Protein AF-A0A368QJE0-F1 (afdb_monomer_lite)

Sequence (96 aa):
MDVERVDFLKKYIASTLKAIRDGANVKGYSVWALMDLYEIFGGYKAYFGLIRVDFWDKRRQRQPRLSAYWYSDFLKKNASIQVESGAATTTYHAQI

Secondary structure (DSSP, 8-state):
--HHHHHHHHHHHHHHHHHHHTT--------S-SB---BTTTBTT----SEEE-SSSTT--EEE-HHHHHHHHHHTTSS-EEEEETTEEEEE-S--

InterPro domains:
  IPR001360 Glycoside hydrolase family 1 [PF00232] (2-78)
  IPR001360 Glycoside hydrolase family 1 [PR00131] (2-13)
  IPR001360 Glycoside hydrolase family 1 [PR00131] (23-40)
  IPR001360 Glycoside hydrolase family 1 [PR00131] (47-59)
  IPR001360 Glycoside hydrolase family 1 [PTHR10353] (2-80)
  IPR017853 Glycoside hydrolase superfamily [SSF51445] (2-79)

Radius of gyration: 15.58 Å; chains: 1; bounding box: 28×28×52 Å

Structure (mmCIF, N/CA/C/O backbone):
data_AF-A0A368QJE0-F1
#
_entry.id   AF-A0A368QJE0-F1
#
loop_
_atom_site.group_PDB
_atom_site.id
_atom_site.type_symbol
_atom_site.label_atom_id
_atom_site.label_alt_id
_atom_site.label_comp_id
_atom_site.label_asym_id
_atom_site.label_entity_id
_atom_site.label_seq_id
_atom_site.pdbx_PDB_ins_code
_atom_site.Cartn_x
_atom_site.Cartn_y
_atom_site.Cartn_z
_atom_site.occupancy
_atom_site.B_iso_or_equiv
_atom_site.auth_seq_id
_atom_site.auth_comp_id
_atom_site.auth_asym_id
_atom_site.auth_atom_id
_atom_site.pdbx_PDB_model_num
ATOM 1 N N . MET A 1 1 ? 14.357 -9.077 -1.322 1.00 68.50 1 MET A N 1
ATOM 2 C CA . MET A 1 1 ? 12.919 -9.102 -0.951 1.00 68.50 1 MET A CA 1
ATOM 3 C C . MET A 1 1 ? 12.550 -7.750 -0.360 1.00 68.50 1 MET A C 1
ATOM 5 O O . MET A 1 1 ? 13.423 -7.105 0.196 1.00 68.50 1 MET A O 1
ATOM 9 N N . ASP A 1 2 ? 11.301 -7.306 -0.490 1.00 93.44 2 ASP A N 1
ATOM 10 C CA . ASP A 1 2 ? 10.820 -5.984 -0.060 1.00 93.44 2 ASP A CA 1
ATOM 11 C C . ASP A 1 2 ? 10.172 -6.002 1.334 1.00 93.44 2 ASP A C 1
ATOM 13 O O . ASP A 1 2 ? 9.036 -5.567 1.524 1.00 93.44 2 ASP A O 1
ATOM 17 N N . VAL A 1 3 ? 10.908 -6.523 2.317 1.00 95.88 3 VAL A N 1
ATOM 18 C CA . VAL A 1 3 ? 10.436 -6.679 3.705 1.00 95.88 3 VAL A CA 1
ATOM 19 C C . VAL A 1 3 ? 10.075 -5.329 4.330 1.00 95.88 3 VAL A C 1
ATOM 21 O O . VAL A 1 3 ? 9.029 -5.200 4.956 1.00 95.88 3 VAL A O 1
ATOM 24 N N . GLU A 1 4 ? 10.869 -4.291 4.063 1.00 94.94 4 GLU A N 1
ATOM 25 C CA . GLU A 1 4 ? 10.611 -2.930 4.551 1.00 94.94 4 GLU A CA 1
ATOM 26 C C . GLU A 1 4 ? 9.242 -2.397 4.109 1.00 94.94 4 GLU A C 1
ATOM 28 O O . GLU A 1 4 ? 8.564 -1.716 4.876 1.00 94.94 4 GLU A O 1
ATOM 33 N N . ARG A 1 5 ? 8.783 -2.756 2.899 1.00 95.38 5 ARG A N 1
ATOM 34 C CA . ARG A 1 5 ? 7.450 -2.377 2.410 1.00 95.38 5 ARG A CA 1
ATOM 35 C C . ARG A 1 5 ? 6.349 -3.076 3.202 1.00 95.38 5 ARG A C 1
ATOM 37 O O . ARG A 1 5 ? 5.344 -2.446 3.510 1.00 95.38 5 ARG A O 1
ATOM 44 N N . VAL A 1 6 ? 6.529 -4.350 3.554 1.00 96.12 6 VAL A N 1
ATOM 45 C CA . VAL A 1 6 ? 5.582 -5.082 4.415 1.00 96.12 6 VAL A CA 1
ATOM 46 C C . VAL A 1 6 ? 5.462 -4.394 5.773 1.00 96.12 6 VAL A C 1
ATOM 48 O O . VAL A 1 6 ? 4.353 -4.144 6.242 1.00 96.12 6 VAL A O 1
ATOM 51 N N . ASP A 1 7 ? 6.587 -4.041 6.389 1.00 95.00 7 ASP A N 1
ATOM 52 C CA . ASP A 1 7 ? 6.580 -3.390 7.700 1.00 95.00 7 ASP A CA 1
ATOM 53 C C . ASP A 1 7 ? 6.015 -1.969 7.643 1.00 95.00 7 ASP A C 1
ATOM 55 O O . ASP A 1 7 ? 5.282 -1.558 8.545 1.00 95.00 7 ASP A O 1
ATOM 59 N N . PHE A 1 8 ? 6.278 -1.241 6.557 1.00 95.00 8 PHE A N 1
ATOM 60 C CA . PHE A 1 8 ? 5.656 0.051 6.291 1.00 95.00 8 PHE A CA 1
ATOM 61 C C . PHE A 1 8 ? 4.130 -0.071 6.181 1.00 95.00 8 PHE A C 1
ATOM 63 O O . PHE A 1 8 ? 3.409 0.641 6.878 1.00 95.00 8 PHE A O 1
ATOM 70 N N . LEU A 1 9 ? 3.624 -1.019 5.383 1.00 95.56 9 LEU A N 1
ATOM 71 C CA . LEU A 1 9 ? 2.184 -1.256 5.237 1.00 95.56 9 LEU A CA 1
ATOM 72 C C . LEU A 1 9 ? 1.526 -1.595 6.579 1.00 95.56 9 LEU A C 1
ATOM 74 O O . LEU A 1 9 ? 0.508 -0.996 6.920 1.00 95.56 9 LEU A O 1
ATOM 78 N N . LYS A 1 10 ? 2.127 -2.489 7.376 1.00 94.62 10 LYS A N 1
ATOM 79 C CA . LYS A 1 10 ? 1.633 -2.822 8.724 1.00 94.62 10 LYS A CA 1
ATOM 80 C C . LYS A 1 10 ? 1.486 -1.575 9.595 1.00 94.62 10 LYS A C 1
ATOM 82 O O . LYS A 1 10 ? 0.424 -1.362 10.174 1.00 94.62 10 LYS A O 1
ATOM 87 N N . LYS A 1 11 ? 2.533 -0.744 9.669 1.00 94.25 11 LYS A N 1
ATOM 88 C CA . LYS A 1 11 ? 2.565 0.466 10.509 1.00 94.25 11 LYS A CA 1
ATOM 89 C C . LYS A 1 11 ? 1.550 1.518 10.059 1.00 94.25 11 LYS A C 1
ATOM 91 O O . LYS A 1 11 ? 0.892 2.129 10.904 1.00 94.25 11 LYS A O 1
ATOM 96 N N . TYR A 1 12 ? 1.386 1.713 8.752 1.00 95.00 12 TYR A N 1
ATOM 97 C CA . TYR A 1 12 ? 0.428 2.683 8.219 1.00 95.00 12 TYR A CA 1
ATOM 98 C C . TYR A 1 12 ? -1.014 2.230 8.424 1.00 95.00 12 TYR A C 1
ATOM 100 O O . TYR A 1 12 ? -1.813 3.010 8.930 1.00 95.00 12 TYR A O 1
ATOM 108 N N . ILE A 1 13 ? -1.334 0.968 8.126 1.00 94.62 13 ILE A N 1
ATOM 109 C CA . ILE A 1 13 ? -2.676 0.422 8.365 1.00 94.62 13 ILE A CA 1
ATOM 110 C C . ILE A 1 13 ? -3.007 0.469 9.866 1.00 94.62 13 ILE A C 1
ATOM 112 O O . ILE A 1 13 ? -4.094 0.904 10.239 1.00 94.62 13 ILE A O 1
ATOM 116 N N . ALA A 1 14 ? -2.057 0.107 10.736 1.00 92.69 14 ALA A N 1
ATOM 117 C CA . ALA A 1 14 ? -2.196 0.223 12.189 1.00 92.69 14 ALA A 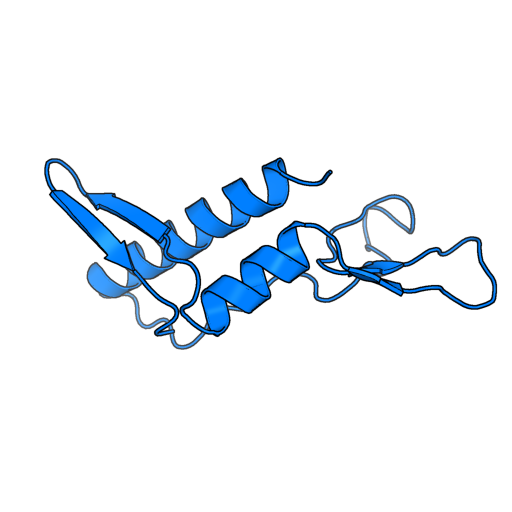CA 1
ATOM 118 C C . ALA A 1 14 ? -2.529 1.657 12.634 1.00 92.69 14 ALA A C 1
ATOM 120 O O . ALA A 1 14 ? -3.453 1.875 13.418 1.00 92.69 14 ALA A O 1
ATOM 121 N N . SER A 1 15 ? -1.804 2.638 12.096 1.00 93.19 15 SER A N 1
ATOM 122 C CA . SER A 1 15 ? -2.025 4.058 12.386 1.00 93.19 15 SER A CA 1
ATOM 123 C C . SER A 1 15 ? -3.385 4.543 11.879 1.00 93.19 15 SER A C 1
ATOM 125 O O . SER A 1 15 ? -4.077 5.270 12.587 1.00 93.19 15 SER A O 1
ATOM 127 N N . THR A 1 16 ? -3.814 4.103 10.691 1.00 93.62 16 THR A N 1
ATOM 128 C CA . THR A 1 16 ? -5.146 4.415 10.153 1.00 93.62 16 THR A CA 1
ATOM 129 C C . THR A 1 16 ? -6.254 3.858 11.045 1.00 93.62 16 THR A C 1
ATOM 131 O O . THR A 1 16 ? -7.205 4.569 11.355 1.00 93.62 16 THR A O 1
ATOM 134 N N . LEU A 1 17 ? -6.119 2.616 11.514 1.00 90.81 17 LEU A N 1
ATOM 135 C CA . LEU A 1 17 ? -7.093 1.999 12.418 1.00 90.81 17 LEU A CA 1
ATOM 136 C C . LEU A 1 17 ? -7.146 2.704 13.775 1.00 90.81 17 LEU A C 1
ATOM 138 O O . LEU A 1 17 ? -8.231 2.885 14.327 1.00 90.81 17 LEU A O 1
ATOM 142 N N . LYS A 1 18 ? -5.995 3.148 14.291 1.00 90.62 18 LYS A N 1
ATOM 143 C CA . LYS A 1 18 ? -5.948 3.997 15.483 1.00 90.62 18 LYS A CA 1
ATOM 144 C C . LYS A 1 18 ? -6.701 5.310 15.260 1.00 90.62 18 LYS A C 1
ATOM 146 O O . LYS A 1 18 ? -7.568 5.635 16.058 1.00 90.62 18 LYS A O 1
ATOM 151 N N . ALA A 1 19 ? -6.456 6.004 14.150 1.00 92.88 19 ALA A N 1
ATOM 152 C CA . ALA A 1 19 ? -7.165 7.243 13.836 1.00 92.88 19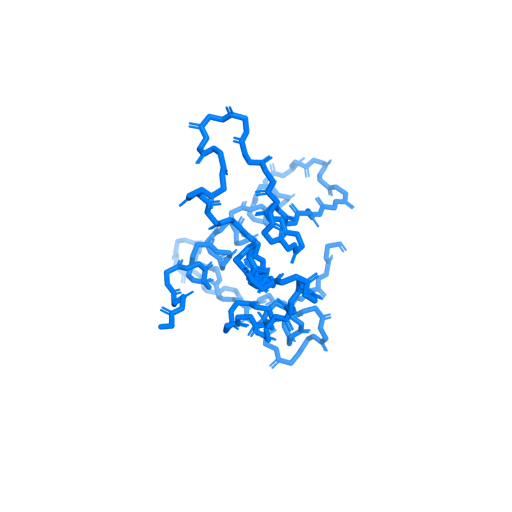 ALA A CA 1
ATOM 153 C C . ALA A 1 19 ? -8.691 7.044 13.747 1.00 92.88 19 ALA A C 1
ATOM 155 O O . ALA A 1 19 ? -9.442 7.888 14.226 1.00 92.88 19 ALA A O 1
ATOM 156 N N . ILE A 1 20 ? -9.158 5.918 13.189 1.00 92.50 20 ILE A N 1
ATOM 157 C CA . ILE A 1 20 ? -10.590 5.567 13.161 1.00 92.50 20 ILE A CA 1
ATOM 158 C C . ILE A 1 20 ? -11.155 5.440 14.581 1.00 92.50 20 ILE A C 1
ATOM 160 O O . ILE A 1 20 ? -12.232 5.965 14.860 1.00 92.50 20 ILE A O 1
ATOM 164 N N . ARG A 1 21 ? -10.428 4.779 15.493 1.00 88.69 21 ARG A N 1
ATOM 165 C CA . ARG A 1 21 ? -10.827 4.664 16.910 1.00 88.69 21 ARG A CA 1
ATOM 166 C C . ARG A 1 21 ? -10.854 6.011 17.620 1.00 88.69 21 ARG A C 1
ATOM 168 O O . ARG A 1 21 ? -11.746 6.242 18.427 1.00 88.69 21 ARG A O 1
ATOM 175 N N . ASP A 1 22 ? -9.923 6.889 17.271 1.00 92.94 22 ASP A N 1
ATOM 176 C CA . ASP A 1 22 ? -9.834 8.246 17.812 1.00 92.94 22 ASP A CA 1
ATOM 177 C C . ASP A 1 22 ? -10.897 9.195 17.202 1.00 92.94 22 ASP A C 1
ATOM 179 O O . ASP A 1 22 ? -10.939 10.378 17.532 1.00 92.94 22 ASP A O 1
ATOM 183 N N . GLY A 1 23 ? -11.785 8.688 16.334 1.00 94.62 23 GLY A N 1
ATOM 184 C CA . GLY A 1 23 ? -12.952 9.406 15.807 1.00 94.62 23 GLY A CA 1
ATOM 185 C C . GLY A 1 23 ? -12.832 9.871 14.354 1.00 94.62 23 GLY A C 1
ATOM 186 O O . GLY A 1 23 ? -13.750 10.516 13.843 1.00 94.62 23 GLY A O 1
ATOM 187 N N . ALA A 1 24 ? -11.739 9.552 13.653 1.00 96.88 24 ALA A N 1
ATOM 188 C CA . ALA A 1 24 ? -11.595 9.901 12.243 1.00 96.88 24 ALA A CA 1
ATOM 189 C C . ALA A 1 24 ? -12.571 9.102 11.360 1.00 96.88 24 ALA A C 1
ATOM 191 O O . ALA A 1 24 ? -12.642 7.874 11.416 1.00 96.88 24 ALA A O 1
ATOM 192 N N . ASN A 1 25 ? -13.282 9.792 10.466 1.00 96.50 25 ASN A N 1
ATOM 193 C CA . ASN A 1 25 ? -14.241 9.174 9.548 1.00 96.50 25 ASN A CA 1
ATOM 194 C C . ASN A 1 25 ? -13.562 8.624 8.275 1.00 96.50 25 ASN A C 1
ATOM 196 O O . ASN A 1 25 ? -13.776 9.134 7.175 1.00 96.50 25 ASN A O 1
ATOM 200 N N . VAL A 1 26 ? -12.725 7.594 8.416 1.00 95.38 26 VAL A N 1
ATOM 201 C CA . VAL A 1 26 ? -12.071 6.916 7.281 1.00 95.38 26 VAL A CA 1
ATOM 202 C C . VAL A 1 26 ? -12.973 5.797 6.754 1.00 95.38 26 VAL A C 1
ATOM 204 O O . VAL A 1 26 ? -13.489 4.999 7.531 1.00 95.38 26 VAL A O 1
ATOM 207 N N . LYS A 1 27 ? -13.169 5.738 5.431 1.00 93.88 27 LYS A N 1
ATOM 208 C CA . LYS A 1 27 ? -14.054 4.760 4.760 1.00 93.88 27 LYS A CA 1
ATOM 209 C C . LYS A 1 27 ? -13.329 3.715 3.913 1.00 93.88 27 LYS A C 1
ATOM 211 O O . LYS A 1 27 ? -13.974 2.884 3.289 1.00 93.88 27 LYS A O 1
ATOM 216 N N . GLY A 1 28 ? -12.010 3.811 3.810 1.00 91.56 28 GLY A N 1
ATOM 217 C CA . GLY A 1 28 ? -11.232 2.965 2.919 1.00 91.56 28 GLY A CA 1
ATOM 218 C C . GLY A 1 28 ? -9.742 3.249 3.019 1.00 91.56 28 GLY A C 1
ATOM 219 O O . GLY A 1 28 ? -9.324 4.318 3.464 1.00 91.56 28 GLY A O 1
ATOM 220 N N . TYR A 1 29 ? -8.945 2.284 2.571 1.00 94.12 29 TYR A N 1
ATOM 221 C CA . TYR A 1 29 ? -7.494 2.385 2.461 1.00 94.12 29 TYR A CA 1
ATOM 222 C C . TYR A 1 29 ? -7.067 1.864 1.090 1.00 94.12 29 TYR A C 1
ATOM 224 O O . TYR A 1 29 ? -7.495 0.794 0.663 1.00 94.12 29 TYR A O 1
ATOM 232 N N . SER A 1 30 ? -6.232 2.623 0.386 1.00 94.88 30 SER A N 1
ATOM 233 C CA . SER A 1 30 ? -5.701 2.242 -0.923 1.00 94.88 30 SER A CA 1
ATOM 234 C C . SER A 1 30 ? -4.183 2.311 -0.898 1.00 94.88 30 SER A C 1
ATOM 236 O O . SER A 1 30 ? -3.609 3.352 -0.587 1.00 94.88 30 SER A O 1
ATOM 238 N N . VAL A 1 31 ? -3.532 1.199 -1.239 1.00 95.88 31 VAL A N 1
ATOM 239 C CA . VAL A 1 31 ? -2.076 1.152 -1.388 1.00 95.88 31 VAL A CA 1
ATOM 240 C C . VAL A 1 31 ? -1.669 1.856 -2.675 1.00 95.88 31 VAL A C 1
ATOM 242 O O . VAL A 1 31 ? -2.096 1.464 -3.763 1.00 95.88 31 VAL A O 1
ATOM 245 N N . TRP A 1 32 ? -0.772 2.834 -2.552 1.00 95.06 32 TRP A N 1
ATOM 246 C CA . TRP A 1 32 ? 0.042 3.280 -3.675 1.00 95.06 32 TRP A CA 1
ATOM 247 C C . TRP A 1 32 ? 1.303 2.402 -3.764 1.00 95.06 32 TRP A C 1
ATOM 249 O O . TRP A 1 32 ? 2.115 2.403 -2.842 1.00 95.06 32 TRP A O 1
ATOM 259 N N . ALA A 1 33 ? 1.504 1.601 -4.806 1.00 95.06 33 ALA A N 1
ATOM 260 C CA . ALA A 1 33 ? 0.627 1.367 -5.957 1.00 95.06 33 ALA A CA 1
ATOM 261 C C . ALA A 1 33 ? 0.395 -0.131 -6.178 1.00 95.06 33 ALA A C 1
ATOM 263 O O . ALA A 1 33 ? 1.124 -0.977 -5.658 1.00 95.06 33 ALA A O 1
ATOM 264 N N . LEU A 1 34 ? -0.608 -0.482 -6.989 1.00 96.25 34 LEU A N 1
ATOM 265 C CA . LEU A 1 34 ? -0.849 -1.878 -7.366 1.00 96.25 34 LEU A CA 1
ATOM 266 C C . LEU A 1 34 ? 0.376 -2.491 -8.068 1.00 96.25 34 LEU A C 1
ATOM 268 O O . LEU A 1 34 ? 0.808 -3.590 -7.727 1.00 96.25 34 LEU A O 1
ATOM 272 N N . MET A 1 35 ? 0.954 -1.775 -9.033 1.00 96.56 35 MET A N 1
ATOM 273 C CA . MET A 1 35 ? 2.139 -2.201 -9.778 1.00 96.56 35 MET A CA 1
ATOM 274 C C . MET A 1 35 ? 3.080 -1.030 -10.038 1.00 96.56 35 MET A C 1
ATOM 276 O O . MET A 1 35 ? 2.667 0.123 -9.938 1.00 96.56 35 MET A O 1
ATOM 280 N N . ASP A 1 36 ? 4.339 -1.333 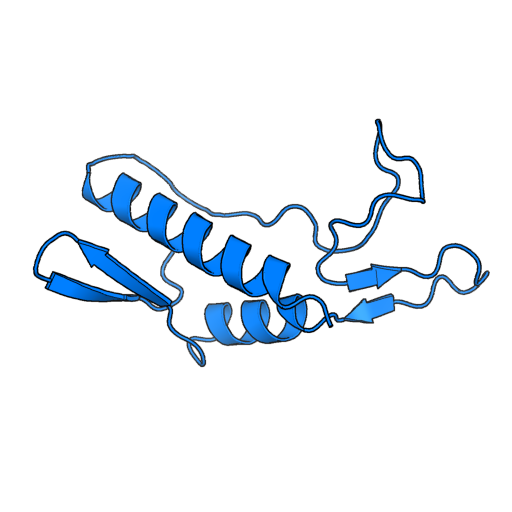-10.351 1.00 96.25 36 ASP A N 1
ATOM 281 C CA . ASP A 1 36 ? 5.308 -0.310 -10.734 1.00 96.25 36 ASP A CA 1
ATOM 282 C C . ASP A 1 36 ? 4.822 0.437 -11.987 1.00 96.25 36 ASP A C 1
ATOM 284 O O . ASP A 1 36 ? 4.320 -0.165 -12.941 1.00 96.25 36 ASP A O 1
ATOM 288 N N . LEU A 1 37 ? 4.988 1.756 -11.974 1.00 95.31 37 LEU A N 1
ATOM 289 C CA . LEU A 1 37 ? 4.551 2.678 -13.019 1.00 95.31 37 LEU A CA 1
ATOM 290 C C . LEU A 1 37 ? 5.607 3.770 -13.233 1.00 95.31 37 LEU A C 1
ATOM 292 O O . LEU A 1 37 ? 6.664 3.750 -12.606 1.00 95.31 37 LEU A O 1
ATOM 296 N N . TYR A 1 38 ? 5.341 4.702 -14.146 1.00 95.00 38 TYR A N 1
ATOM 297 C CA . TYR A 1 38 ? 6.181 5.885 -14.305 1.00 95.00 38 TYR A CA 1
ATOM 298 C C . TYR A 1 38 ? 5.917 6.880 -13.172 1.00 95.00 38 TYR A C 1
ATOM 300 O O . TYR A 1 38 ? 4.831 7.450 -13.089 1.00 95.00 38 TYR A O 1
ATOM 308 N N . GLU A 1 39 ? 6.913 7.109 -12.323 1.00 94.94 39 GLU A N 1
ATOM 309 C CA . GLU A 1 39 ? 6.798 8.047 -11.208 1.00 94.94 39 GLU A CA 1
ATOM 310 C C . GLU A 1 39 ? 7.247 9.447 -11.626 1.00 94.94 39 GLU A C 1
ATOM 312 O O . GLU A 1 39 ? 8.347 9.615 -12.150 1.00 94.94 39 GLU A O 1
ATOM 317 N N . ILE A 1 40 ? 6.429 10.469 -11.353 1.00 91.94 40 ILE A N 1
ATOM 318 C CA . ILE A 1 40 ? 6.649 11.852 -11.829 1.00 91.94 40 ILE A CA 1
ATOM 319 C C . ILE A 1 40 ? 8.048 12.370 -11.458 1.00 91.94 40 ILE A C 1
ATOM 321 O O . ILE A 1 40 ? 8.714 13.004 -12.272 1.00 91.94 40 ILE A O 1
ATOM 325 N N . PHE A 1 41 ? 8.518 12.053 -10.250 1.00 91.69 41 PHE A N 1
ATOM 326 C CA . PHE A 1 41 ? 9.816 12.509 -9.738 1.00 91.69 41 PHE A CA 1
ATOM 327 C C . PHE A 1 41 ? 10.919 11.440 -9.792 1.00 91.69 41 PHE A C 1
ATOM 329 O O . PHE A 1 41 ? 12.080 11.742 -9.531 1.00 91.69 41 PHE A O 1
ATOM 336 N N . GLY A 1 42 ? 10.5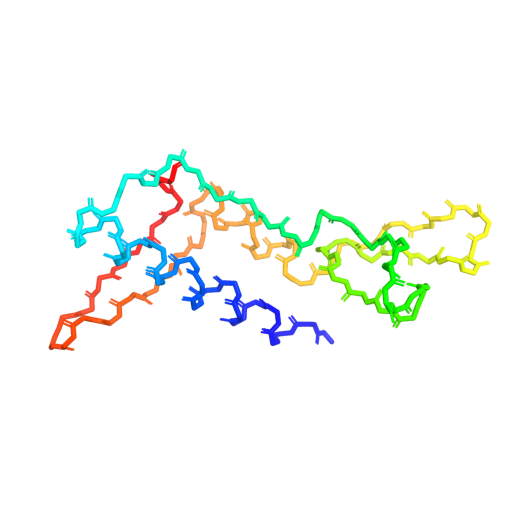75 10.189 -10.115 1.00 88.12 42 GLY A N 1
ATOM 337 C CA . GLY A 1 42 ? 11.495 9.042 -10.077 1.00 88.12 42 GLY A CA 1
ATOM 338 C C . GLY A 1 42 ? 11.700 8.338 -11.421 1.00 88.12 42 GLY A C 1
ATOM 339 O O . GLY A 1 42 ? 12.534 7.433 -11.535 1.00 88.12 42 GLY A O 1
ATOM 340 N N . GLY A 1 43 ? 10.939 8.728 -12.444 1.00 92.94 43 GLY A N 1
ATOM 341 C CA . GLY A 1 43 ? 10.854 8.042 -13.725 1.00 92.94 43 GLY A CA 1
ATOM 342 C C . GLY A 1 43 ? 10.581 6.545 -13.563 1.00 92.94 43 GLY A C 1
ATOM 343 O O . GLY A 1 43 ? 9.865 6.116 -12.664 1.00 92.94 43 GLY A O 1
ATOM 344 N N . TYR A 1 44 ? 11.220 5.732 -14.406 1.00 91.25 44 TYR A N 1
ATOM 345 C CA . TYR A 1 44 ? 11.180 4.263 -14.331 1.00 91.25 44 TYR A CA 1
ATOM 346 C C . TYR A 1 44 ? 12.216 3.662 -13.366 1.00 91.25 44 TYR A C 1
ATOM 348 O O . TYR A 1 44 ? 12.509 2.470 -13.436 1.00 91.25 44 TYR A O 1
ATOM 356 N N . LYS A 1 45 ? 12.839 4.486 -12.514 1.00 88.31 45 LYS A N 1
ATOM 357 C CA . LYS A 1 45 ? 13.864 4.045 -11.554 1.00 88.31 45 LYS A CA 1
ATOM 358 C C . LYS A 1 45 ? 13.332 3.962 -10.123 1.00 88.31 45 LYS A C 1
ATOM 360 O O . LYS A 1 45 ? 13.983 3.344 -9.285 1.00 88.31 45 LYS A O 1
ATOM 365 N N . ALA A 1 46 ? 12.170 4.555 -9.854 1.00 88.94 46 ALA A N 1
ATOM 366 C CA . ALA A 1 46 ? 11.470 4.438 -8.583 1.00 88.94 46 ALA A CA 1
ATOM 367 C C . ALA A 1 46 ? 10.370 3.373 -8.671 1.00 88.94 46 ALA A C 1
ATOM 369 O O . ALA A 1 46 ? 9.638 3.300 -9.655 1.00 88.94 46 ALA A O 1
ATOM 370 N N . TYR A 1 47 ? 10.263 2.543 -7.633 1.00 92.00 47 TYR A N 1
ATOM 371 C CA . TYR A 1 47 ? 9.393 1.370 -7.631 1.00 92.00 47 TYR A CA 1
ATOM 372 C C . TYR A 1 47 ? 8.544 1.319 -6.358 1.00 92.00 47 TYR A C 1
ATOM 374 O O . TYR A 1 47 ? 9.030 0.954 -5.282 1.00 92.00 47 TYR A O 1
ATOM 382 N N . PHE A 1 48 ? 7.258 1.642 -6.482 1.00 93.44 48 PHE A N 1
ATOM 383 C CA . PHE A 1 48 ? 6.305 1.646 -5.364 1.00 93.44 48 PHE A CA 1
ATOM 384 C C . PHE A 1 48 ? 5.298 0.494 -5.419 1.00 93.44 48 PHE A C 1
ATOM 386 O O . PHE A 1 48 ? 4.616 0.230 -4.433 1.00 93.44 48 PHE A O 1
ATOM 393 N N . GLY A 1 49 ? 5.224 -0.222 -6.542 1.00 95.94 49 GLY A N 1
ATOM 394 C CA . GLY A 1 49 ? 4.221 -1.247 -6.775 1.00 95.94 49 GLY A CA 1
ATOM 395 C C . GLY A 1 49 ? 4.320 -2.439 -5.826 1.00 95.94 49 GLY A C 1
ATOM 396 O O . GLY A 1 49 ? 5.414 -2.906 -5.503 1.00 95.94 49 GLY A O 1
ATOM 397 N N . LEU A 1 50 ? 3.178 -3.019 -5.465 1.00 97.69 50 LEU A N 1
ATOM 398 C CA . LEU A 1 50 ? 3.130 -4.381 -4.921 1.00 97.69 50 LEU A CA 1
ATOM 399 C C . LEU A 1 50 ? 3.586 -5.404 -5.975 1.00 97.69 50 LEU A C 1
ATOM 401 O O . LEU A 1 50 ? 4.191 -6.426 -5.656 1.00 97.69 50 LEU A O 1
ATOM 405 N N . ILE A 1 51 ? 3.334 -5.113 -7.250 1.00 97.62 51 ILE A N 1
ATOM 406 C CA . ILE A 1 51 ? 3.751 -5.925 -8.392 1.00 97.62 51 ILE A CA 1
ATOM 407 C C . ILE A 1 51 ? 4.905 -5.224 -9.110 1.00 97.62 51 ILE A C 1
ATOM 409 O O . ILE A 1 51 ? 4.761 -4.101 -9.594 1.00 97.62 51 ILE A O 1
ATOM 413 N N . ARG A 1 52 ? 6.047 -5.906 -9.219 1.00 96.44 52 ARG A N 1
ATOM 414 C CA . ARG A 1 52 ? 7.1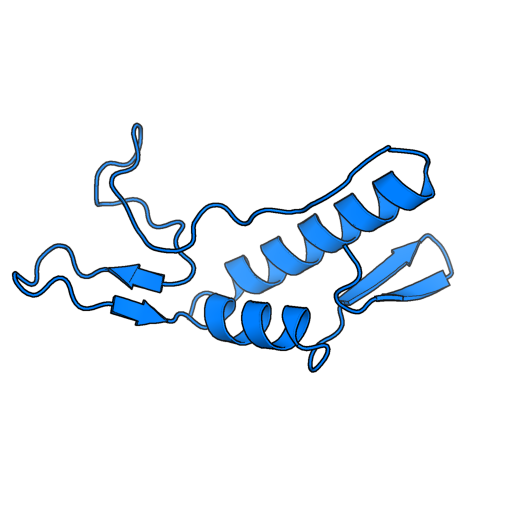73 -5.431 -10.023 1.00 96.44 52 ARG A CA 1
ATOM 415 C C . ARG A 1 52 ? 6.829 -5.522 -11.505 1.00 96.44 52 ARG A C 1
ATOM 417 O O . ARG A 1 52 ? 6.331 -6.558 -11.944 1.00 96.44 52 ARG A O 1
ATOM 424 N N . VAL A 1 53 ? 7.163 -4.485 -12.267 1.00 96.56 53 VAL A N 1
ATOM 425 C CA . VAL A 1 53 ? 7.113 -4.504 -13.736 1.00 96.56 53 VAL A CA 1
ATOM 426 C C . VAL A 1 53 ? 8.533 -4.410 -14.279 1.00 96.56 53 VAL A C 1
ATOM 428 O O . VAL A 1 53 ? 9.291 -3.526 -13.886 1.00 96.56 53 VAL A O 1
ATOM 431 N N . ASP A 1 54 ? 8.908 -5.323 -15.175 1.00 94.81 54 ASP A N 1
ATOM 432 C CA . ASP A 1 54 ? 10.152 -5.181 -15.932 1.00 94.81 54 ASP A CA 1
ATOM 433 C C . ASP A 1 54 ? 9.934 -4.242 -17.128 1.00 94.81 54 ASP A C 1
ATOM 435 O O . ASP A 1 54 ? 9.310 -4.605 -18.129 1.00 94.81 54 ASP A O 1
ATOM 439 N N . PHE A 1 55 ? 10.422 -3.005 -17.008 1.00 93.75 55 PHE A N 1
ATOM 440 C CA . PHE A 1 55 ? 10.333 -2.000 -18.069 1.00 93.75 55 PHE A CA 1
ATOM 441 C C . PHE A 1 55 ? 11.343 -2.216 -19.207 1.00 93.75 55 PHE A C 1
ATOM 443 O O . PHE A 1 55 ? 11.169 -1.640 -20.285 1.00 93.75 55 PHE A O 1
ATOM 450 N N . TRP A 1 56 ? 12.364 -3.054 -19.010 1.00 92.38 56 TRP A N 1
ATOM 451 C CA . TRP A 1 56 ? 13.346 -3.397 -20.042 1.00 92.38 56 TRP A CA 1
ATOM 452 C C . TRP A 1 56 ? 12.858 -4.552 -20.922 1.00 92.38 56 TRP A C 1
ATOM 454 O O . TRP A 1 56 ? 13.146 -4.579 -22.118 1.00 92.38 56 TRP A O 1
ATOM 464 N N . ASP A 1 57 ? 12.040 -5.451 -20.372 1.00 93.88 57 ASP A N 1
ATOM 465 C CA . ASP A 1 57 ? 11.357 -6.488 -21.146 1.00 93.88 57 ASP A CA 1
ATOM 466 C C . ASP A 1 57 ? 10.195 -5.898 -21.969 1.00 93.88 57 ASP A C 1
ATOM 468 O O . ASP A 1 57 ? 9.253 -5.300 -21.435 1.00 93.88 57 ASP A O 1
ATOM 472 N N . LYS A 1 58 ? 10.210 -6.122 -23.291 1.00 94.19 58 LYS A N 1
ATOM 473 C CA . LYS A 1 58 ? 9.122 -5.743 -24.213 1.00 94.19 58 LYS A CA 1
ATOM 474 C C . LYS A 1 58 ? 7.770 -6.342 -23.816 1.00 94.19 58 LYS A C 1
ATOM 476 O O . LYS A 1 58 ? 6.739 -5.737 -24.096 1.00 94.19 58 LYS A O 1
ATOM 481 N N . ARG A 1 59 ? 7.759 -7.504 -23.159 1.00 96.12 59 ARG A N 1
ATOM 482 C CA . ARG A 1 59 ? 6.543 -8.179 -22.681 1.00 96.12 59 ARG A CA 1
ATOM 483 C C . ARG A 1 59 ? 5.983 -7.573 -21.396 1.00 96.12 59 ARG A C 1
ATOM 485 O O . ARG A 1 59 ? 4.871 -7.930 -21.010 1.00 96.12 59 ARG A O 1
ATOM 492 N N . ARG A 1 60 ? 6.719 -6.660 -20.744 1.00 93.62 60 ARG A N 1
ATOM 493 C CA . ARG A 1 60 ? 6.328 -6.006 -19.483 1.00 93.62 60 ARG A CA 1
ATOM 494 C C . ARG A 1 60 ? 5.924 -7.032 -18.428 1.00 93.62 60 ARG A C 1
ATOM 496 O O . ARG A 1 60 ? 4.803 -7.005 -17.913 1.00 93.62 60 ARG A O 1
ATOM 503 N N . GLN A 1 61 ? 6.819 -7.982 -18.157 1.00 96.06 61 GLN A N 1
ATOM 504 C CA . GLN A 1 61 ? 6.536 -9.057 -17.216 1.00 96.06 61 GLN A CA 1
ATOM 505 C C . GLN A 1 61 ? 6.186 -8.486 -15.833 1.00 96.06 61 GLN A C 1
ATOM 507 O O . GLN A 1 61 ? 6.848 -7.575 -15.333 1.00 96.06 61 GLN A O 1
ATOM 512 N N . ARG A 1 62 ? 5.126 -9.035 -15.228 1.00 96.38 62 ARG A N 1
ATOM 513 C CA . ARG A 1 62 ? 4.582 -8.631 -13.927 1.00 96.38 62 ARG A CA 1
ATOM 514 C C . ARG A 1 62 ? 4.899 -9.704 -12.898 1.00 96.38 62 ARG A C 1
ATOM 516 O O . ARG A 1 62 ? 4.534 -10.860 -13.093 1.00 96.38 62 ARG A O 1
ATOM 523 N N . GLN A 1 63 ? 5.576 -9.326 -11.822 1.00 97.06 63 GLN A N 1
ATOM 524 C CA . GLN A 1 63 ? 6.042 -10.252 -10.791 1.00 97.06 63 GLN A CA 1
ATOM 525 C C . GLN A 1 63 ? 5.585 -9.747 -9.413 1.00 97.06 63 GLN A C 1
ATOM 527 O O . GLN A 1 63 ? 6.082 -8.713 -8.955 1.00 97.06 63 GLN A O 1
ATOM 532 N N . PRO A 1 64 ? 4.626 -10.420 -8.747 1.00 97.44 64 PRO A N 1
ATOM 533 C CA . PRO A 1 64 ? 4.204 -10.051 -7.399 1.00 97.44 64 PRO A CA 1
ATOM 534 C C . PRO A 1 64 ? 5.383 -10.071 -6.421 1.00 97.44 64 PRO A C 1
ATOM 536 O O . PRO A 1 64 ? 6.170 -11.019 -6.403 1.00 97.44 64 PRO A O 1
ATOM 539 N N . ARG A 1 65 ? 5.512 -9.017 -5.613 1.00 97.31 65 ARG A N 1
ATOM 540 C CA . ARG A 1 65 ? 6.519 -8.931 -4.550 1.00 97.31 65 ARG A CA 1
ATOM 541 C C . ARG A 1 65 ? 6.020 -9.600 -3.265 1.00 97.31 65 ARG A C 1
ATOM 543 O O . ARG A 1 65 ? 4.852 -9.968 -3.167 1.00 97.31 65 ARG A O 1
ATOM 550 N N . LEU A 1 66 ? 6.882 -9.715 -2.250 1.00 97.19 66 LEU A N 1
ATOM 551 C CA . LEU A 1 66 ? 6.494 -10.272 -0.947 1.00 97.19 66 LEU A CA 1
ATOM 552 C C . LEU A 1 66 ? 5.338 -9.473 -0.332 1.00 97.19 66 LEU A C 1
ATOM 554 O O . LEU A 1 66 ? 4.392 -10.054 0.195 1.00 97.19 66 LEU A O 1
ATOM 558 N N . SER A 1 67 ? 5.383 -8.145 -0.466 1.00 97.12 67 SER A N 1
ATOM 559 C CA . SER A 1 67 ? 4.301 -7.258 -0.029 1.00 97.12 67 SER A CA 1
ATOM 560 C C . SER A 1 67 ? 2.959 -7.535 -0.704 1.00 97.12 67 SER A C 1
ATOM 562 O O . SER A 1 67 ? 1.934 -7.387 -0.047 1.00 97.12 67 SER A O 1
ATOM 564 N N . ALA A 1 68 ? 2.933 -7.986 -1.963 1.00 97.50 68 ALA A N 1
ATOM 565 C CA . ALA A 1 68 ? 1.690 -8.360 -2.636 1.00 97.50 68 ALA A CA 1
ATOM 566 C C . ALA A 1 68 ? 1.046 -9.589 -1.987 1.00 97.50 68 ALA A C 1
ATOM 568 O O . ALA A 1 68 ? -0.156 -9.584 -1.722 1.00 97.50 68 ALA A O 1
ATOM 569 N N . TYR A 1 69 ? 1.848 -10.621 -1.702 1.00 97.12 69 TYR A N 1
ATOM 570 C CA . TYR A 1 69 ? 1.369 -11.828 -1.027 1.00 97.12 69 TYR A CA 1
ATOM 571 C C . TYR A 1 69 ? 0.871 -11.503 0.378 1.00 97.12 69 TYR A C 1
ATOM 573 O O . TYR A 1 69 ? -0.269 -11.816 0.709 1.00 97.12 69 TYR A O 1
ATOM 581 N N . TRP A 1 70 ? 1.673 -10.769 1.155 1.00 96.50 70 TRP A N 1
ATOM 582 C CA . TRP A 1 70 ? 1.282 -10.348 2.496 1.00 96.50 70 TRP A CA 1
ATOM 583 C C . TRP A 1 70 ? -0.006 -9.512 2.494 1.00 96.50 70 TRP A C 1
ATOM 585 O O . TRP A 1 70 ? -0.900 -9.760 3.300 1.00 96.50 70 TRP A O 1
ATOM 595 N N . TYR A 1 71 ? -0.137 -8.548 1.576 1.00 96.31 71 TYR A N 1
ATOM 596 C CA . TYR A 1 71 ? -1.327 -7.700 1.489 1.00 96.31 71 TYR A CA 1
ATOM 597 C C . TYR A 1 71 ? -2.569 -8.507 1.080 1.00 96.31 71 TYR A C 1
ATOM 599 O O . TYR A 1 71 ? -3.634 -8.325 1.664 1.00 96.31 71 TYR A O 1
ATOM 607 N N . SER A 1 72 ? -2.432 -9.458 0.146 1.00 96.06 72 SER A N 1
ATOM 608 C CA . SER A 1 72 ? -3.495 -10.419 -0.193 1.00 96.06 72 SER A CA 1
ATOM 609 C C . SER A 1 72 ? -3.926 -11.235 1.028 1.00 96.06 72 SER A C 1
ATOM 611 O O . SER A 1 72 ? -5.122 -11.369 1.280 1.00 96.06 72 SER A O 1
ATOM 613 N N . ASP A 1 73 ? -2.976 -11.771 1.793 1.00 96.25 73 ASP A N 1
ATOM 614 C CA . ASP A 1 73 ? -3.274 -12.575 2.981 1.00 96.25 73 ASP A CA 1
ATOM 615 C C . ASP A 1 73 ? -3.932 -11.746 4.082 1.00 96.25 73 ASP A C 1
ATOM 617 O O . ASP A 1 73 ? -4.881 -12.207 4.717 1.00 96.25 73 ASP A O 1
ATOM 621 N N . PHE A 1 74 ? -3.501 -10.497 4.266 1.00 94.62 74 PHE A N 1
ATOM 622 C CA . PHE A 1 74 ? -4.148 -9.562 5.179 1.00 94.62 74 PHE A CA 1
ATOM 623 C C . PHE A 1 74 ? -5.604 -9.296 4.774 1.00 94.62 74 PHE A C 1
ATOM 625 O O . PHE A 1 74 ? -6.504 -9.457 5.600 1.00 94.62 74 PHE A O 1
ATOM 632 N N . LEU A 1 75 ? -5.858 -8.976 3.499 1.00 93.38 75 LEU A N 1
ATOM 633 C CA . LEU A 1 75 ? -7.210 -8.743 2.973 1.00 93.38 75 LEU A CA 1
ATOM 634 C C . LEU A 1 75 ? -8.113 -9.981 3.081 1.00 93.38 75 LEU A C 1
ATOM 636 O O . LEU A 1 75 ? -9.300 -9.859 3.378 1.00 93.38 75 LEU A O 1
ATOM 640 N N . LYS A 1 76 ? -7.550 -11.180 2.900 1.00 93.75 76 LYS A N 1
ATOM 641 C CA . LYS A 1 76 ? -8.250 -12.462 3.084 1.00 93.75 76 LYS A CA 1
ATOM 642 C C . LYS A 1 76 ? -8.416 -12.869 4.551 1.00 93.75 76 LYS A C 1
ATOM 644 O O . LYS A 1 76 ? -9.010 -13.908 4.811 1.00 93.75 76 LYS A O 1
ATOM 649 N N . LYS A 1 77 ? -7.925 -12.061 5.501 1.00 91.12 77 LYS A N 1
ATOM 650 C CA . LYS A 1 77 ? -7.913 -12.332 6.951 1.00 91.12 77 LYS A CA 1
ATOM 651 C C . LYS A 1 77 ? -7.046 -13.533 7.363 1.00 91.12 77 LYS A C 1
ATOM 653 O O . LYS A 1 77 ? -7.151 -13.992 8.496 1.00 91.12 77 LYS A O 1
ATOM 658 N N . ASN A 1 78 ? -6.149 -13.983 6.485 1.00 88.62 78 ASN A N 1
ATOM 659 C CA . ASN A 1 78 ? -5.135 -15.006 6.765 1.00 88.62 78 ASN A CA 1
ATOM 660 C C . ASN A 1 78 ? -3.916 -14.431 7.503 1.00 88.62 78 ASN A C 1
ATOM 662 O O . ASN A 1 78 ? -3.142 -15.175 8.098 1.00 88.62 78 ASN A O 1
ATOM 666 N N . ALA A 1 79 ? -3.742 -13.109 7.466 1.00 85.00 79 ALA A N 1
ATOM 667 C CA . ALA A 1 79 ? -2.757 -12.383 8.253 1.00 85.00 79 ALA A CA 1
ATOM 668 C C . ALA A 1 79 ? -3.439 -11.319 9.122 1.00 85.00 79 ALA A C 1
ATOM 670 O O . ALA A 1 79 ? -4.487 -10.773 8.767 1.00 85.00 79 ALA A O 1
ATOM 671 N N . SER A 1 80 ? -2.816 -11.005 10.254 1.00 86.62 80 SER A N 1
ATOM 672 C CA . SER A 1 80 ? -3.266 -9.968 11.181 1.00 86.62 80 SER A CA 1
ATOM 673 C C . SER A 1 80 ? -2.139 -8.998 11.503 1.00 86.62 80 SER A C 1
ATOM 675 O O . SER A 1 80 ? -0.963 -9.370 11.496 1.00 86.62 80 SER A O 1
ATOM 677 N N . ILE A 1 81 ? -2.500 -7.767 11.844 1.00 88.56 81 ILE A N 1
ATOM 678 C CA . ILE A 1 81 ? -1.562 -6.775 12.371 1.00 88.56 81 ILE A CA 1
ATOM 679 C C . ILE A 1 81 ? -1.813 -6.567 13.859 1.00 88.56 81 ILE A C 1
ATOM 681 O O . ILE A 1 81 ? -2.957 -6.556 14.309 1.00 88.56 81 ILE A O 1
ATOM 685 N N . GLN A 1 82 ? -0.735 -6.414 14.619 1.00 79.75 82 GLN A N 1
ATOM 686 C CA . GLN A 1 82 ? -0.804 -6.039 16.025 1.00 79.75 82 GLN A CA 1
ATOM 687 C C . GLN A 1 82 ? -0.658 -4.523 16.115 1.00 79.75 82 GLN A C 1
ATOM 689 O O . GLN A 1 82 ? 0.266 -3.962 15.526 1.00 79.75 82 GLN A O 1
ATOM 694 N N . VAL A 1 83 ? -1.570 -3.861 16.823 1.00 71.62 83 VAL A N 1
ATOM 695 C CA . VAL A 1 83 ? -1.443 -2.434 17.141 1.00 71.62 83 VAL A CA 1
ATOM 696 C C . VAL A 1 83 ? -1.311 -2.300 18.642 1.00 71.62 83 VAL A C 1
ATOM 698 O O . VAL A 1 83 ? -2.176 -2.743 19.402 1.00 71.62 83 VAL A O 1
ATOM 701 N N . GLU A 1 84 ? -0.219 -1.677 19.050 1.00 69.38 84 GLU A N 1
ATOM 702 C CA . GLU A 1 84 ? 0.058 -1.351 20.439 1.00 69.38 84 GLU A CA 1
ATOM 703 C C . GLU A 1 84 ? -0.540 0.023 20.759 1.00 69.38 84 GLU A C 1
ATOM 705 O O . GLU A 1 84 ? -0.329 1.012 20.053 1.00 69.38 84 GLU A O 1
ATOM 710 N N . SER A 1 85 ? -1.339 0.074 21.820 1.00 61.88 85 SER A N 1
ATOM 711 C CA . SER A 1 85 ? -2.003 1.275 22.317 1.00 61.88 85 SER A CA 1
ATOM 712 C C . SER A 1 85 ? -1.731 1.387 23.815 1.00 61.88 85 SER A C 1
ATOM 714 O O . SER A 1 85 ? -2.544 0.967 24.641 1.00 61.88 85 SER A O 1
ATOM 716 N N . GLY A 1 86 ? -0.566 1.925 24.180 1.00 69.69 86 GLY A N 1
ATOM 717 C CA . GLY A 1 86 ? -0.130 1.953 25.578 1.00 69.69 86 GLY A CA 1
ATOM 718 C C . GLY A 1 86 ? 0.110 0.533 26.104 1.00 69.69 86 GLY A C 1
ATOM 719 O O . GLY A 1 86 ? 0.849 -0.222 25.485 1.00 69.69 86 GLY A O 1
ATOM 720 N N . ALA A 1 87 ? -0.531 0.154 27.215 1.00 58.81 87 ALA A N 1
ATOM 721 C CA . ALA A 1 87 ? -0.385 -1.171 27.836 1.00 58.81 87 ALA A CA 1
ATOM 722 C C . ALA A 1 87 ? -1.222 -2.293 27.177 1.00 58.81 87 ALA A C 1
ATOM 724 O O . ALA A 1 87 ? -1.176 -3.433 27.634 1.00 58.81 87 ALA A O 1
ATOM 725 N N . ALA A 1 88 ? -2.004 -1.989 26.134 1.00 62.00 88 ALA A N 1
ATOM 726 C CA . ALA A 1 88 ? -2.881 -2.952 25.471 1.00 62.00 88 ALA A CA 1
ATOM 727 C C . ALA A 1 88 ? -2.443 -3.222 24.023 1.00 62.00 88 ALA A C 1
ATOM 729 O O . ALA A 1 88 ? -2.309 -2.300 23.213 1.00 62.00 88 ALA A O 1
ATOM 730 N N . THR A 1 89 ? -2.289 -4.502 23.678 1.00 69.75 89 THR A N 1
ATOM 731 C CA . THR A 1 89 ? -2.084 -4.976 22.302 1.00 69.75 89 THR A CA 1
ATOM 732 C C . THR A 1 89 ? -3.424 -5.419 21.730 1.00 69.75 89 THR A C 1
ATOM 734 O O . THR A 1 89 ? -4.099 -6.266 22.311 1.00 69.75 89 THR A O 1
ATOM 737 N N . THR A 1 90 ? -3.837 -4.856 20.593 1.00 76.38 90 THR A N 1
ATOM 738 C CA . THR A 1 90 ? -5.029 -5.324 19.871 1.00 76.38 90 THR A CA 1
ATOM 739 C C . THR A 1 90 ? -4.640 -5.911 18.519 1.00 76.38 90 THR A C 1
ATOM 741 O O . THR A 1 90 ? -3.926 -5.274 17.746 1.00 76.38 90 THR A O 1
ATOM 744 N N . THR A 1 91 ? -5.151 -7.104 18.217 1.00 79.12 91 THR A N 1
ATOM 745 C CA . THR A 1 91 ? -5.016 -7.747 16.906 1.00 79.12 91 THR A CA 1
ATOM 746 C C . THR A 1 91 ? -6.106 -7.256 15.957 1.00 79.12 91 THR A C 1
ATOM 748 O O . THR A 1 91 ? -7.278 -7.217 16.325 1.00 79.12 91 THR A O 1
ATOM 751 N N . TYR A 1 92 ? -5.732 -6.905 14.728 1.00 77.19 92 TYR A N 1
ATOM 752 C CA . TYR A 1 92 ? -6.662 -6.482 13.684 1.00 77.19 92 TYR A CA 1
ATOM 753 C C . TYR A 1 92 ? -6.523 -7.362 12.453 1.00 77.19 92 TYR A C 1
ATOM 755 O O . TYR A 1 92 ? -5.420 -7.695 12.013 1.00 77.19 92 TYR A O 1
ATOM 763 N N . HIS A 1 93 ? -7.672 -7.659 11.866 1.00 79.25 93 HIS A N 1
ATOM 764 C CA . HIS A 1 93 ? -7.807 -8.256 10.546 1.00 79.25 93 HIS A CA 1
ATOM 765 C C . HIS A 1 93 ? -8.289 -7.184 9.565 1.00 79.25 93 HIS A C 1
ATOM 767 O O . HIS A 1 93 ? 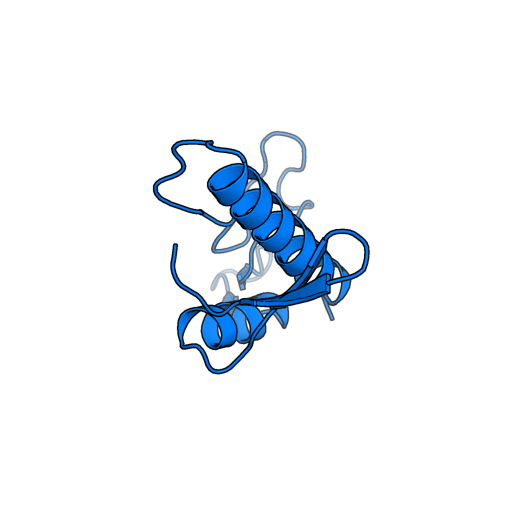-8.723 -6.109 9.986 1.00 79.25 93 HIS A O 1
ATOM 773 N N . ALA A 1 94 ? -8.263 -7.471 8.264 1.00 75.69 94 ALA A N 1
ATOM 774 C CA . ALA A 1 94 ? -8.894 -6.590 7.288 1.00 75.69 94 ALA A CA 1
ATOM 775 C C . ALA A 1 94 ? -10.391 -6.398 7.610 1.00 75.69 94 ALA A C 1
ATOM 777 O O . ALA A 1 94 ? -11.175 -7.352 7.574 1.00 75.69 94 ALA A O 1
ATOM 778 N N . GLN A 1 95 ? -10.757 -5.165 7.972 1.00 64.06 95 GLN A N 1
ATOM 779 C CA . GLN A 1 95 ? -12.116 -4.723 8.325 1.00 64.06 95 GLN A CA 1
ATOM 780 C C . GLN A 1 95 ? -12.380 -3.262 7.902 1.00 64.06 95 GLN A C 1
ATOM 782 O O . GLN A 1 95 ? -13.261 -2.616 8.463 1.00 64.06 95 GLN A O 1
ATOM 787 N N . ILE A 1 96 ? -11.584 -2.732 6.965 1.00 57.00 96 ILE A N 1
ATOM 788 C CA . ILE A 1 96 ? -11.706 -1.350 6.467 1.00 57.00 96 ILE A CA 1
ATOM 789 C C . ILE A 1 96 ? -12.868 -1.258 5.482 1.00 57.00 96 ILE A C 1
ATOM 791 O O . ILE A 1 96 ? -12.943 -2.160 4.615 1.00 57.00 96 ILE A O 1
#

Foldseek 3Di:
DPVVLLVVVLVVVLVVVVVVVVPDPDDDDQQPPQEADQDPVQGSNDTRHQWYFDPVDPVRDTHGDPNNVSVVCQCVQVDWHWHDDDPDIDIDGPDD

Organism: Setaria italica (NCBI:txid4555)

pLDDT: mean 90.08, std 9.78, range [57.0, 97.69]